Protein AF-A0A161MJX3-F1 (afdb_monomer_lite)

Radius of gyration: 33.44 Å; chains: 1; bounding box: 63×16×114 Å

Organism: Triatoma infestans (NCBI:txid30076)

Sequence (163 aa):
QTSNLYNCVYRFLFTSHLDPKFISLKIIMGQSSRKPSKVTKQDIAILTIKFLRDSIKICLHKAECIIKDEQEITKKLLINGHREKAKSLLRRKLTLQNYLKAADQQLENLENVIFRLESSHMERKVIEALNVGNVALKNANNIMDVKYVKRILLETSEGIKKQ

pLDDT: mean 75.32, std 19.45, range [35.16, 93.25]

Secondary structure (DSSP, 8-state):
--HHHHHHHHHHHSSS---HHHHHHHHHHT-SS-------HHHHHHHHHHHHHHHHHHHHHHHHHHHHHHHHHHHHHHHTT-HHHHHHHHHHHHHHHHHHHHHHHHHHHHHHHHHHHHHHHHHHHHHHHHHHHHHHHHHHHHHHHHHHHHHHHHHHHHHHTT-

InterPro domains:
  IPR005024 Snf7 family [PF03357] (66-163)
  IPR005024 Snf7 family [PTHR22761] (54-161)

Foldseek 3Di:
DPVVVVVVVVVVVPPLPCDPVNVVVVVVVPDPDDDDDPQDPLNNVLVSLVVVLVSLVVVLVVLVVVLVVLVVVLVVCVVVVNVVVSVVSVVVSVVSVVVSVVSVVVSVVSVVVSVVSVVVVVVVVVVVVVVVVVVVVVVVVVVVVVVVVVVVVVVVVVVVVVD

Structure (mmCIF, N/CA/C/O backbone):
data_AF-A0A161MJX3-F1
#
_entry.id   AF-A0A161MJX3-F1
#
loop_
_atom_site.group_PDB
_atom_site.id
_atom_site.type_symbol
_atom_site.label_atom_id
_atom_site.label_alt_id
_atom_site.label_comp_id
_atom_site.label_asym_id
_atom_site.label_entity_id
_atom_site.label_seq_id
_atom_site.pdbx_PDB_ins_code
_atom_site.Cartn_x
_atom_site.Cartn_y
_atom_site.Cartn_z
_atom_site.occupancy
_atom_site.B_iso_or_equiv
_atom_site.auth_seq_id
_atom_site.auth_comp_id
_atom_site.auth_asym_id
_atom_site.auth_atom_id
_atom_site.pdbx_PDB_model_num
ATOM 1 N N . GLN A 1 1 ? -2.509 -5.306 39.516 1.00 38.34 1 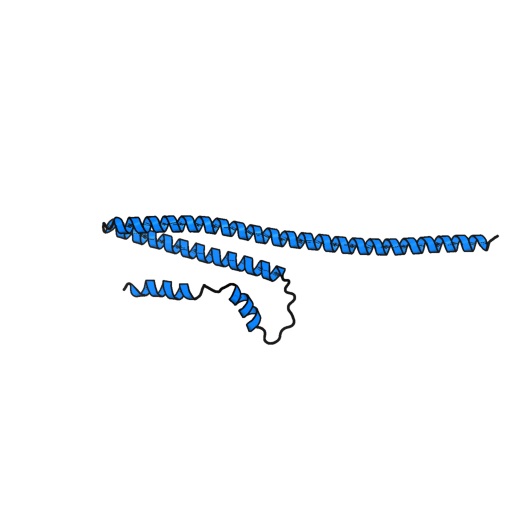GLN A N 1
ATOM 2 C CA . GLN A 1 1 ? -1.986 -6.134 38.399 1.00 38.34 1 GLN A CA 1
ATOM 3 C C . GLN A 1 1 ? -2.217 -5.512 37.004 1.00 38.34 1 GLN A C 1
ATOM 5 O O . GLN A 1 1 ? -2.106 -6.206 36.005 1.00 38.34 1 GLN A O 1
ATOM 10 N N . THR A 1 2 ? -2.457 -4.200 36.878 1.00 35.16 2 THR A N 1
ATOM 11 C CA . THR A 1 2 ? -2.686 -3.503 35.588 1.00 35.16 2 THR A CA 1
ATOM 12 C C . THR A 1 2 ? -1.417 -2.891 34.970 1.00 35.16 2 THR A C 1
ATOM 14 O O . THR A 1 2 ? -1.459 -2.337 33.875 1.00 35.16 2 THR A O 1
ATOM 17 N N . SER A 1 3 ? -0.267 -3.030 35.633 1.00 37.44 3 SER A N 1
ATOM 18 C CA . SER A 1 3 ? 1.004 -2.388 35.265 1.00 37.44 3 SER A CA 1
ATOM 19 C C . SER A 1 3 ? 1.735 -3.045 34.079 1.00 37.44 3 SER A C 1
ATOM 21 O O . SER A 1 3 ? 2.617 -2.425 33.493 1.00 37.44 3 SER A O 1
ATOM 23 N N . ASN A 1 4 ? 1.369 -4.277 33.694 1.00 38.72 4 ASN A N 1
ATOM 24 C CA . ASN A 1 4 ? 2.035 -5.016 32.606 1.00 38.72 4 ASN A CA 1
ATOM 25 C C . ASN A 1 4 ? 1.459 -4.747 31.205 1.00 38.72 4 ASN A C 1
ATOM 27 O O . ASN A 1 4 ? 2.179 -4.882 30.221 1.00 38.72 4 ASN A O 1
ATOM 31 N N . LEU A 1 5 ? 0.203 -4.302 31.095 1.00 43.59 5 LEU A N 1
ATOM 32 C CA . LEU A 1 5 ? -0.401 -3.955 29.800 1.00 43.59 5 LEU A CA 1
ATOM 33 C C . LEU A 1 5 ? 0.107 -2.604 29.276 1.00 43.59 5 LEU A C 1
ATOM 35 O O . LEU A 1 5 ? 0.425 -2.480 28.098 1.00 43.59 5 LEU A O 1
ATOM 39 N N . TYR A 1 6 ? 0.306 -1.621 30.160 1.00 48.12 6 TYR A N 1
ATOM 40 C CA . TYR A 1 6 ? 0.879 -0.326 29.776 1.00 48.12 6 TYR A CA 1
ATOM 41 C C . TYR A 1 6 ? 2.361 -0.432 29.381 1.00 48.12 6 TYR A C 1
ATOM 43 O O . TYR A 1 6 ? 2.783 0.216 28.424 1.00 48.12 6 TYR A O 1
ATOM 51 N N . ASN A 1 7 ? 3.141 -1.299 30.040 1.00 38.78 7 ASN A N 1
ATOM 52 C CA . ASN A 1 7 ? 4.554 -1.503 29.701 1.00 38.78 7 ASN A CA 1
ATOM 53 C C . ASN A 1 7 ? 4.756 -2.200 28.341 1.00 38.78 7 ASN A C 1
ATOM 55 O O . ASN A 1 7 ? 5.720 -1.896 27.640 1.00 38.78 7 ASN A O 1
ATOM 59 N N . CYS A 1 8 ? 3.833 -3.070 27.919 1.00 42.38 8 CYS A N 1
ATOM 60 C CA . CYS A 1 8 ? 3.890 -3.699 26.596 1.00 42.38 8 CYS A CA 1
ATOM 61 C C . CYS A 1 8 ? 3.562 -2.695 25.471 1.00 42.38 8 CYS A C 1
ATOM 63 O O . CYS A 1 8 ? 4.244 -2.660 24.448 1.00 42.38 8 CYS A O 1
ATOM 65 N N . VAL A 1 9 ? 2.594 -1.799 25.702 1.00 46.81 9 VAL A N 1
ATOM 66 C CA . VAL A 1 9 ? 2.186 -0.759 24.741 1.00 46.81 9 VAL A CA 1
ATOM 67 C C . VAL A 1 9 ? 3.266 0.321 24.583 1.00 46.81 9 VAL A C 1
ATOM 69 O O . VAL A 1 9 ? 3.604 0.691 23.459 1.00 46.81 9 VAL A O 1
ATOM 72 N N . TYR A 1 10 ? 3.887 0.782 25.675 1.00 43.50 10 TYR A N 1
ATOM 73 C CA . TYR A 1 10 ? 4.909 1.838 25.607 1.00 43.50 10 TYR A CA 1
ATOM 74 C C . TYR A 1 10 ? 6.280 1.360 25.099 1.00 43.50 10 TYR A C 1
ATOM 76 O O . TYR A 1 10 ? 6.953 2.107 24.388 1.00 43.50 10 TYR A O 1
ATOM 84 N N . ARG A 1 11 ? 6.692 0.113 25.375 1.00 38.59 11 ARG A N 1
ATOM 85 C CA . ARG A 1 11 ? 7.975 -0.434 24.883 1.00 38.59 11 ARG A CA 1
ATOM 86 C C . ARG A 1 11 ? 7.965 -0.686 23.364 1.00 38.59 11 ARG A C 1
ATOM 88 O O . ARG A 1 11 ? 9.017 -0.619 22.737 1.00 38.59 11 ARG A O 1
ATOM 95 N N . PHE A 1 12 ? 6.791 -0.923 22.769 1.00 39.41 12 PHE A N 1
ATOM 96 C CA . PHE A 1 12 ? 6.628 -1.153 21.323 1.00 39.41 12 PHE A CA 1
ATOM 97 C C . PHE A 1 12 ? 6.296 0.113 20.516 1.00 39.41 12 PHE A C 1
ATOM 99 O O . PHE A 1 12 ? 6.500 0.140 19.300 1.00 39.41 12 PHE A O 1
ATOM 106 N N . LEU A 1 13 ? 5.808 1.173 21.171 1.00 35.97 13 LEU A N 1
ATOM 107 C CA . LEU A 1 13 ? 5.560 2.470 20.532 1.00 35.97 13 LEU A CA 1
ATOM 108 C C . LEU A 1 13 ? 6.856 3.230 20.200 1.00 35.97 13 LEU A C 1
ATOM 110 O O . LEU A 1 13 ? 6.851 4.035 19.274 1.00 35.97 13 LEU A O 1
ATOM 114 N N . PHE A 1 14 ? 7.972 2.947 20.883 1.00 37.19 14 PHE A N 1
ATOM 115 C CA . PHE A 1 14 ? 9.217 3.712 20.721 1.00 37.19 14 PHE A CA 1
ATOM 116 C C . PHE A 1 14 ? 10.228 3.126 19.716 1.00 37.19 14 PHE A C 1
ATOM 118 O O . PHE A 1 14 ? 11.209 3.782 19.386 1.00 37.19 14 PHE A O 1
ATOM 125 N N . THR A 1 15 ? 10.011 1.917 19.184 1.00 41.50 15 THR A N 1
ATOM 126 C CA . THR A 1 15 ? 10.965 1.271 18.252 1.00 41.50 15 THR A CA 1
ATOM 127 C C . THR A 1 15 ? 10.537 1.304 16.785 1.00 41.50 15 THR A C 1
ATOM 129 O O . THR A 1 15 ? 11.302 0.893 15.918 1.00 41.50 15 THR A O 1
ATOM 132 N N . SER A 1 16 ? 9.332 1.798 16.475 1.00 40.38 16 SER A N 1
ATOM 133 C CA . SER A 1 16 ? 8.780 1.770 15.108 1.00 40.38 16 SER A CA 1
ATOM 134 C C . SER A 1 16 ? 8.662 3.140 14.432 1.00 40.38 16 SER A C 1
ATOM 136 O O . SER A 1 16 ? 8.118 3.212 13.335 1.00 40.38 16 SER A O 1
ATOM 138 N N . HIS A 1 17 ? 9.152 4.221 15.045 1.00 42.88 17 HIS A N 1
ATOM 139 C CA . HIS A 1 17 ? 9.218 5.532 14.394 1.00 42.88 17 HIS A CA 1
ATOM 140 C C . HIS A 1 17 ? 10.622 5.746 13.817 1.00 42.88 17 HIS A C 1
ATOM 142 O O . HIS A 1 17 ? 11.407 6.559 14.288 1.00 42.88 17 HIS A O 1
ATOM 148 N N . LEU A 1 18 ? 10.979 4.920 12.832 1.00 49.62 18 LEU A N 1
ATOM 149 C CA . LEU A 1 18 ? 12.178 5.133 12.029 1.00 49.62 18 LEU A CA 1
ATOM 150 C C . LEU A 1 18 ? 11.801 6.073 10.890 1.00 49.62 18 LEU A C 1
ATOM 152 O O . LEU A 1 18 ? 11.230 5.660 9.881 1.00 49.62 18 LEU A O 1
ATOM 156 N N . ASP A 1 19 ? 12.092 7.351 11.112 1.00 46.88 19 ASP A N 1
ATOM 157 C CA . ASP A 1 19 ? 11.945 8.422 10.138 1.00 46.88 19 ASP A CA 1
ATOM 158 C C . ASP A 1 19 ? 12.579 8.058 8.784 1.00 46.88 19 ASP A C 1
ATOM 160 O O . ASP A 1 19 ? 13.659 7.459 8.741 1.00 46.88 19 ASP A O 1
ATOM 164 N N . PRO A 1 20 ? 12.009 8.516 7.656 1.00 48.00 20 PRO A N 1
ATOM 165 C CA . PRO A 1 20 ? 12.601 8.323 6.329 1.00 48.00 20 PRO A CA 1
ATOM 166 C C . PRO A 1 20 ? 14.018 8.920 6.196 1.00 48.00 20 PRO A C 1
ATOM 168 O O . PRO A 1 20 ? 14.797 8.479 5.351 1.00 48.00 20 PRO A O 1
ATOM 171 N N . LYS A 1 21 ? 14.411 9.862 7.070 1.00 45.03 21 LYS A N 1
ATOM 172 C CA . LYS A 1 21 ? 15.792 10.376 7.166 1.00 45.03 21 LYS A CA 1
ATOM 173 C C . LYS A 1 21 ? 16.785 9.329 7.697 1.00 45.03 21 LYS A C 1
ATOM 175 O O . LYS A 1 21 ? 17.959 9.358 7.330 1.00 45.03 21 LYS A O 1
ATOM 180 N N . PHE A 1 22 ? 16.328 8.383 8.518 1.00 45.66 22 PHE A N 1
ATOM 181 C CA . PHE A 1 22 ? 17.177 7.384 9.170 1.00 45.66 22 PHE A CA 1
ATOM 182 C C . PHE A 1 22 ? 17.602 6.252 8.220 1.00 45.66 22 PHE A C 1
ATOM 184 O O . PHE A 1 22 ? 18.661 5.660 8.410 1.00 45.66 22 PHE A O 1
ATOM 191 N N . ILE A 1 23 ? 16.835 5.979 7.157 1.00 50.56 23 ILE A N 1
ATOM 192 C CA . ILE A 1 23 ? 17.202 4.986 6.129 1.00 50.56 23 ILE A CA 1
ATOM 193 C C . ILE A 1 23 ? 18.346 5.514 5.258 1.00 50.56 23 ILE A C 1
ATOM 195 O O . ILE A 1 23 ? 19.321 4.791 5.043 1.00 50.56 23 ILE A O 1
ATOM 199 N N . SER A 1 24 ? 18.295 6.789 4.849 1.00 45.69 24 SER A N 1
ATOM 200 C CA . SER A 1 24 ? 19.445 7.448 4.211 1.00 45.69 24 SER A CA 1
ATOM 201 C C . SER A 1 24 ? 20.679 7.389 5.113 1.00 45.69 24 SER A C 1
ATOM 203 O O . SER A 1 24 ? 21.761 7.056 4.642 1.00 45.69 24 SER A O 1
ATOM 205 N N . LEU A 1 25 ? 20.521 7.613 6.422 1.00 41.88 25 LEU A N 1
ATOM 206 C CA . LEU A 1 25 ? 21.637 7.583 7.369 1.00 41.88 25 LEU A CA 1
ATOM 207 C C . LEU A 1 25 ? 22.192 6.167 7.614 1.00 41.88 25 LEU A C 1
ATOM 209 O O . LEU A 1 25 ? 23.402 5.999 7.702 1.00 41.88 25 LEU A O 1
ATOM 213 N N . LYS A 1 26 ? 21.351 5.126 7.656 1.00 42.75 26 LYS A N 1
ATOM 214 C CA . LYS A 1 26 ? 21.788 3.732 7.869 1.00 42.75 26 LYS A CA 1
ATOM 215 C C . LYS A 1 26 ? 22.489 3.138 6.640 1.00 42.75 26 LYS A C 1
ATOM 217 O O . LYS A 1 26 ? 23.425 2.358 6.794 1.00 42.75 26 LYS A O 1
ATOM 222 N N . ILE A 1 27 ? 22.090 3.550 5.434 1.00 51.91 27 ILE A N 1
ATOM 223 C CA . ILE A 1 27 ? 22.804 3.225 4.186 1.00 51.91 27 ILE A CA 1
ATOM 224 C C . ILE A 1 27 ? 24.172 3.932 4.138 1.00 51.91 27 ILE A C 1
ATOM 226 O O . ILE A 1 27 ? 25.129 3.358 3.618 1.00 51.91 27 ILE A O 1
ATOM 230 N N . ILE A 1 28 ? 24.280 5.136 4.713 1.00 46.47 28 ILE A N 1
ATOM 231 C CA . ILE A 1 28 ? 25.518 5.932 4.771 1.00 46.47 28 ILE A CA 1
ATOM 232 C C . ILE A 1 28 ? 26.468 5.459 5.893 1.00 46.47 28 ILE A C 1
ATOM 234 O O . ILE A 1 28 ? 27.671 5.375 5.671 1.00 46.47 28 ILE A O 1
ATOM 238 N N . MET A 1 29 ? 25.962 5.082 7.072 1.00 42.19 29 MET A N 1
ATOM 239 C CA . MET A 1 29 ? 26.787 4.698 8.235 1.00 42.19 29 MET A CA 1
ATOM 240 C C . MET A 1 29 ? 27.271 3.234 8.226 1.00 42.19 29 MET A C 1
ATOM 242 O O . MET A 1 29 ? 28.081 2.859 9.068 1.00 42.19 29 MET A O 1
ATOM 246 N N . GLY A 1 30 ? 26.803 2.399 7.290 1.00 44.03 30 GLY A N 1
ATOM 247 C CA . GLY A 1 30 ? 27.206 0.989 7.161 1.00 44.03 30 GLY A CA 1
ATOM 248 C C . GLY A 1 30 ? 28.324 0.701 6.148 1.00 44.03 30 GLY A C 1
ATOM 249 O O . GLY A 1 30 ? 28.645 -0.464 5.924 1.00 44.03 30 GLY A O 1
ATOM 250 N N . GLN A 1 31 ? 28.907 1.715 5.500 1.00 46.50 31 GLN A N 1
ATOM 251 C CA . GLN A 1 31 ? 29.874 1.519 4.412 1.00 46.50 31 GLN A CA 1
ATOM 252 C C . GLN A 1 31 ? 31.317 1.752 4.868 1.00 46.50 31 GLN A C 1
ATOM 254 O O . GLN A 1 31 ? 31.958 2.731 4.500 1.00 46.50 31 GLN A O 1
ATOM 259 N N . SER A 1 32 ? 31.865 0.791 5.612 1.00 46.25 32 SER A N 1
ATOM 260 C CA . SER A 1 32 ? 33.309 0.560 5.569 1.00 46.25 32 SER A CA 1
ATOM 261 C C . SER A 1 32 ? 33.621 -0.218 4.282 1.00 46.25 32 SER A C 1
ATOM 263 O O . SER A 1 32 ? 33.349 -1.413 4.174 1.00 46.25 32 SER A O 1
ATOM 265 N N . SER A 1 33 ? 34.164 0.475 3.277 1.00 48.91 33 SER A N 1
ATOM 266 C CA . SER A 1 33 ? 34.863 -0.089 2.105 1.00 48.91 33 SER A CA 1
ATOM 267 C C . SER A 1 33 ? 34.072 -0.960 1.103 1.00 48.91 33 SER A C 1
ATOM 269 O O . SER A 1 33 ? 34.424 -2.116 0.886 1.00 48.91 33 SER A O 1
ATOM 271 N N . ARG A 1 34 ? 33.059 -0.446 0.384 1.00 46.78 34 ARG A N 1
ATOM 272 C CA . ARG A 1 34 ? 32.585 -1.117 -0.855 1.00 46.78 34 ARG A CA 1
ATOM 273 C C . ARG A 1 34 ? 32.276 -0.124 -1.980 1.00 46.78 34 ARG A C 1
ATOM 275 O O . ARG A 1 34 ? 31.762 0.956 -1.736 1.00 46.78 34 ARG A O 1
ATOM 282 N N . LYS A 1 35 ? 32.659 -0.527 -3.200 1.00 52.44 35 LYS A N 1
ATOM 283 C CA . LYS A 1 35 ? 32.577 0.179 -4.498 1.00 52.44 35 LYS A CA 1
ATOM 284 C C . LYS A 1 35 ? 31.256 0.956 -4.675 1.00 52.44 35 LYS A C 1
ATOM 286 O O . LYS A 1 35 ? 30.235 0.457 -4.201 1.00 52.44 35 LYS A O 1
ATOM 291 N N . PRO A 1 36 ? 31.241 2.098 -5.401 1.00 50.44 36 PRO A N 1
ATOM 292 C CA . PRO A 1 36 ? 30.027 2.888 -5.606 1.00 50.44 36 PRO A CA 1
ATOM 293 C C . PRO A 1 36 ? 28.942 1.991 -6.204 1.00 50.44 36 PRO A C 1
ATOM 295 O O . PRO A 1 36 ? 29.111 1.398 -7.272 1.00 50.44 36 PRO A O 1
ATOM 298 N N . SER A 1 37 ? 27.867 1.802 -5.450 1.00 57.62 37 SER A N 1
ATOM 299 C CA . SER A 1 37 ? 26.808 0.874 -5.805 1.00 57.62 37 SER A CA 1
ATOM 300 C C . SER A 1 37 ? 26.048 1.403 -7.025 1.00 57.62 37 SER A C 1
ATOM 302 O O . SER A 1 37 ? 25.769 2.594 -7.140 1.00 57.62 37 SER A O 1
ATOM 304 N N . LYS A 1 38 ? 25.710 0.502 -7.958 1.00 66.06 38 LYS A N 1
ATOM 305 C CA . LYS A 1 38 ? 24.872 0.763 -9.144 1.00 66.06 38 LYS A CA 1
ATOM 306 C C . LYS A 1 38 ? 23.404 0.974 -8.742 1.00 66.06 38 LYS A C 1
ATOM 308 O O . LYS A 1 38 ? 22.517 0.308 -9.262 1.00 66.06 38 LYS A O 1
ATOM 313 N N . VAL A 1 39 ? 23.152 1.813 -7.744 1.00 66.56 39 VAL A N 1
ATOM 314 C CA . VAL A 1 39 ? 21.803 2.119 -7.276 1.00 66.56 39 VAL A CA 1
ATOM 315 C C . VAL A 1 39 ? 21.342 3.355 -8.025 1.00 66.56 39 VAL A C 1
ATOM 317 O O . VAL A 1 39 ? 21.921 4.436 -7.897 1.00 66.56 39 VAL A O 1
ATOM 320 N N . THR A 1 40 ? 20.303 3.194 -8.833 1.00 80.06 40 THR A N 1
ATOM 321 C CA . THR A 1 40 ? 19.716 4.305 -9.578 1.00 80.06 40 THR A CA 1
ATOM 322 C C . THR A 1 40 ? 18.867 5.141 -8.618 1.00 80.06 40 THR A C 1
ATOM 324 O O . THR A 1 40 ? 18.249 4.605 -7.699 1.00 80.06 40 THR A O 1
ATOM 327 N N . LYS A 1 41 ? 18.753 6.460 -8.842 1.00 78.81 41 LYS A N 1
ATOM 328 C CA . LYS A 1 41 ? 17.843 7.344 -8.068 1.00 78.81 41 LYS A CA 1
ATOM 329 C C . LYS A 1 41 ? 16.407 6.799 -8.005 1.00 78.81 41 LYS A C 1
ATOM 331 O O . LYS A 1 41 ? 15.693 7.007 -7.031 1.00 78.81 41 LYS A O 1
ATOM 336 N N . GLN A 1 42 ? 16.013 6.069 -9.041 1.00 78.81 42 GLN A N 1
ATOM 337 C CA . GLN A 1 42 ? 14.732 5.393 -9.137 1.00 78.81 42 GLN A CA 1
ATOM 338 C C . GLN A 1 42 ? 14.585 4.205 -8.181 1.00 78.81 42 GLN A C 1
ATOM 340 O O . GLN A 1 42 ? 13.518 4.042 -7.601 1.00 78.81 42 GLN A O 1
ATOM 345 N N . ASP A 1 43 ? 15.640 3.420 -7.961 1.00 81.81 43 ASP A N 1
ATOM 346 C CA . ASP A 1 43 ? 15.606 2.286 -7.030 1.00 81.81 43 ASP A CA 1
ATOM 347 C C . ASP A 1 43 ? 15.406 2.780 -5.592 1.00 81.81 43 ASP A C 1
ATOM 349 O O . ASP A 1 43 ? 14.653 2.189 -4.820 1.00 81.81 43 ASP A O 1
ATOM 353 N N . ILE A 1 44 ? 16.010 3.927 -5.259 1.00 83.94 44 ILE A N 1
ATOM 354 C CA . ILE A 1 44 ? 15.820 4.610 -3.972 1.00 83.94 44 ILE A CA 1
ATOM 355 C C . ILE A 1 44 ? 14.368 5.082 -3.821 1.00 83.94 44 ILE A C 1
ATOM 357 O O . ILE A 1 44 ? 13.780 4.902 -2.758 1.00 83.94 44 ILE A O 1
ATOM 361 N N . ALA A 1 45 ? 13.772 5.643 -4.878 1.00 82.50 45 ALA A N 1
ATOM 362 C CA . ALA A 1 45 ? 12.373 6.072 -4.865 1.00 82.50 45 ALA A CA 1
ATOM 363 C C . ALA A 1 45 ? 11.398 4.887 -4.726 1.00 82.50 45 ALA A C 1
ATOM 365 O O . ALA A 1 45 ? 10.448 4.949 -3.952 1.00 82.50 45 ALA A O 1
ATOM 366 N N . ILE A 1 46 ? 11.648 3.774 -5.420 1.00 85.25 46 ILE A N 1
ATOM 367 C CA . ILE A 1 46 ? 10.845 2.552 -5.265 1.00 85.25 46 ILE A CA 1
ATOM 368 C C . ILE A 1 46 ? 10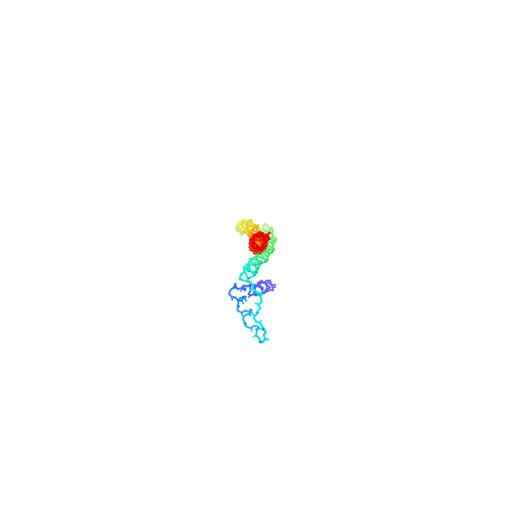.974 2.018 -3.834 1.00 85.25 46 ILE A C 1
ATOM 370 O O . ILE A 1 46 ? 9.979 1.617 -3.227 1.00 85.25 46 ILE A O 1
ATOM 374 N N . LEU A 1 47 ? 12.186 2.032 -3.274 1.00 86.75 47 LEU A N 1
ATOM 375 C CA . LEU A 1 47 ? 12.437 1.575 -1.913 1.00 86.75 47 LEU A CA 1
ATOM 376 C C . LEU A 1 47 ? 11.703 2.430 -0.873 1.00 86.75 47 LEU A C 1
ATOM 378 O O . LEU A 1 47 ? 11.105 1.873 0.048 1.00 86.75 47 LEU A O 1
ATOM 382 N N . THR A 1 48 ? 11.711 3.758 -1.015 1.00 86.12 48 THR A N 1
ATOM 383 C CA . THR A 1 48 ? 11.024 4.647 -0.066 1.00 86.12 48 THR A CA 1
ATOM 384 C C . THR A 1 48 ? 9.515 4.423 -0.089 1.00 86.12 48 THR A C 1
ATOM 386 O O . THR A 1 48 ? 8.898 4.329 0.971 1.00 86.12 48 THR A O 1
ATOM 389 N N . ILE A 1 49 ? 8.921 4.245 -1.271 1.00 86.56 49 ILE A N 1
ATOM 390 C CA . ILE A 1 49 ? 7.484 3.973 -1.410 1.00 86.56 49 ILE A CA 1
ATOM 391 C C . ILE A 1 49 ? 7.129 2.598 -0.820 1.00 86.56 49 ILE A C 1
ATOM 393 O O . ILE A 1 49 ? 6.145 2.479 -0.087 1.00 86.56 49 ILE A O 1
ATOM 397 N N . LYS A 1 50 ? 7.955 1.568 -1.056 1.00 88.38 50 LYS A N 1
ATOM 398 C CA . LYS A 1 50 ? 7.770 0.233 -0.455 1.00 88.38 50 LYS A CA 1
ATOM 399 C C . LYS A 1 50 ? 7.849 0.280 1.072 1.00 88.38 50 LYS A C 1
ATOM 401 O O . LYS A 1 50 ? 7.004 -0.310 1.740 1.00 88.38 50 LYS A O 1
ATOM 406 N N . PHE A 1 51 ? 8.793 1.039 1.625 1.00 88.38 51 PHE A N 1
ATOM 407 C CA . PHE A 1 51 ? 8.899 1.238 3.070 1.00 88.38 51 PHE A CA 1
ATOM 408 C C . PHE A 1 51 ? 7.650 1.905 3.667 1.00 88.38 51 PHE A C 1
ATOM 410 O O . PHE A 1 51 ? 7.152 1.475 4.710 1.00 88.38 51 PHE A O 1
ATOM 417 N N . LEU A 1 52 ? 7.115 2.933 3.000 1.00 84.69 52 LEU A N 1
ATOM 418 C CA . LEU A 1 52 ? 5.886 3.603 3.434 1.00 84.69 52 LEU A CA 1
ATOM 419 C C . LEU A 1 52 ? 4.688 2.646 3.417 1.00 84.69 52 LEU A C 1
ATOM 421 O O . LEU A 1 52 ? 3.938 2.595 4.391 1.00 84.69 52 LEU A O 1
ATOM 425 N N . ARG A 1 53 ? 4.551 1.837 2.359 1.00 87.94 53 ARG A N 1
ATOM 426 C CA . ARG A 1 53 ? 3.509 0.805 2.245 1.00 87.94 53 ARG A CA 1
ATOM 427 C C . ARG A 1 53 ? 3.568 -0.180 3.415 1.00 87.94 53 ARG A C 1
ATOM 429 O O . ARG A 1 53 ? 2.550 -0.452 4.050 1.00 87.94 53 ARG A O 1
ATOM 436 N N . ASP A 1 54 ? 4.755 -0.693 3.719 1.00 88.06 54 ASP A N 1
ATOM 437 C CA . ASP A 1 54 ? 4.936 -1.669 4.796 1.00 88.06 54 ASP A CA 1
ATOM 438 C C . ASP A 1 54 ? 4.685 -1.030 6.178 1.00 88.06 54 ASP A C 1
ATOM 440 O O . ASP A 1 54 ? 4.066 -1.646 7.048 1.00 88.06 54 ASP A O 1
ATOM 444 N N . SER A 1 55 ? 5.058 0.242 6.360 1.00 86.62 55 SER A N 1
ATOM 445 C CA . SER A 1 55 ? 4.755 1.003 7.582 1.00 86.62 55 SER A CA 1
ATOM 446 C C . SER A 1 55 ? 3.249 1.194 7.793 1.00 86.62 55 SER A C 1
ATOM 448 O O . SER A 1 55 ? 2.754 1.011 8.908 1.00 86.62 55 SER A O 1
ATOM 450 N N . ILE A 1 56 ? 2.500 1.508 6.729 1.00 87.44 56 ILE A N 1
ATOM 451 C CA . ILE A 1 56 ? 1.037 1.634 6.790 1.00 87.44 56 ILE A CA 1
ATOM 452 C C . ILE A 1 56 ? 0.400 0.291 7.154 1.00 87.44 56 ILE A C 1
ATOM 454 O O . ILE A 1 56 ? -0.444 0.257 8.048 1.00 87.44 56 ILE A O 1
ATOM 458 N N . LYS A 1 57 ? 0.855 -0.823 6.565 1.00 88.88 57 LYS A N 1
ATOM 459 C CA . LYS A 1 57 ? 0.374 -2.174 6.919 1.00 88.88 57 LYS A CA 1
ATOM 460 C C . LYS A 1 57 ? 0.571 -2.495 8.402 1.00 88.88 57 LYS A C 1
ATOM 462 O O . LYS A 1 57 ? -0.336 -3.021 9.045 1.00 88.88 57 LYS A O 1
ATOM 467 N N . ILE A 1 58 ? 1.721 -2.130 8.972 1.00 87.94 58 ILE A N 1
ATOM 468 C CA . ILE A 1 58 ? 1.971 -2.292 10.413 1.00 87.94 58 ILE A CA 1
ATOM 469 C C . ILE A 1 58 ? 0.994 -1.441 11.239 1.00 87.94 58 ILE A C 1
ATOM 471 O O . ILE A 1 58 ? 0.459 -1.920 12.240 1.00 87.94 58 ILE A O 1
ATOM 475 N N . CYS A 1 59 ? 0.745 -0.191 10.841 1.00 86.06 59 CYS A N 1
ATOM 476 C CA . CYS A 1 59 ? -0.216 0.683 11.520 1.00 86.06 59 CYS A CA 1
ATOM 477 C C . CYS A 1 59 ? -1.657 0.160 11.442 1.00 86.06 59 CYS A C 1
ATOM 479 O O . CYS A 1 59 ? -2.351 0.204 12.458 1.00 86.06 59 CYS A O 1
ATOM 481 N N . LEU A 1 60 ? -2.085 -0.371 10.291 1.00 88.19 60 LEU A N 1
ATOM 482 C CA . LEU A 1 60 ? -3.398 -1.001 10.117 1.00 88.19 60 LEU A CA 1
ATOM 483 C C . LEU A 1 60 ? -3.573 -2.154 11.110 1.00 88.19 60 LEU A C 1
ATOM 485 O O . LEU A 1 60 ? -4.510 -2.146 11.907 1.00 88.19 60 LEU A O 1
ATOM 489 N N . HIS A 1 61 ? -2.608 -3.075 11.156 1.00 88.62 61 HIS A N 1
ATOM 490 C CA . HIS A 1 61 ? -2.669 -4.217 12.067 1.00 88.62 61 HIS A CA 1
ATOM 491 C C . HIS A 1 61 ? -2.709 -3.794 13.547 1.00 88.62 61 HIS A C 1
ATOM 493 O O . HIS A 1 61 ? -3.490 -4.320 14.341 1.00 88.62 61 HIS A O 1
ATOM 499 N N . LYS A 1 62 ? -1.909 -2.789 13.930 1.00 86.75 62 LYS A N 1
ATOM 500 C CA . LYS A 1 62 ? -1.940 -2.227 15.291 1.00 86.75 62 LYS A CA 1
ATOM 501 C C . LYS A 1 62 ? -3.308 -1.620 15.622 1.00 86.75 62 LYS A C 1
ATOM 503 O O . LYS A 1 62 ? -3.822 -1.838 16.718 1.00 86.75 62 LYS A O 1
ATOM 508 N N . ALA A 1 63 ? -3.900 -0.873 14.692 1.00 87.62 63 ALA A N 1
ATOM 509 C CA . ALA A 1 63 ? -5.209 -0.258 14.879 1.00 87.62 63 ALA A CA 1
ATOM 510 C C . ALA A 1 63 ? -6.335 -1.303 14.990 1.00 87.62 63 ALA A C 1
ATOM 512 O O . ALA A 1 63 ? -7.226 -1.141 15.825 1.00 87.62 63 ALA A O 1
ATOM 513 N N . GLU A 1 64 ? -6.272 -2.405 14.239 1.00 90.00 64 GLU A N 1
ATOM 514 C CA . GLU A 1 64 ? -7.211 -3.529 14.378 1.00 90.00 64 GLU A CA 1
ATOM 515 C C . GLU A 1 64 ? -7.167 -4.162 15.774 1.00 90.00 64 GLU A C 1
ATOM 517 O O . GLU A 1 64 ? -8.220 -4.427 16.362 1.00 90.00 64 GLU A O 1
ATOM 522 N N . CYS A 1 65 ? -5.969 -4.379 16.327 1.00 91.81 65 CYS A N 1
ATOM 523 C CA . CYS A 1 65 ? -5.808 -4.894 17.688 1.00 91.81 65 CYS A CA 1
ATOM 524 C C . CYS A 1 65 ? -6.424 -3.942 18.723 1.00 91.81 65 CYS A C 1
ATOM 526 O O . CYS A 1 65 ? -7.232 -4.372 19.543 1.00 91.81 65 CYS A O 1
ATOM 528 N N . ILE A 1 66 ? -6.148 -2.637 18.616 1.00 88.62 66 ILE A N 1
ATOM 529 C CA . ILE A 1 66 ? -6.723 -1.621 19.516 1.00 88.62 66 ILE A CA 1
ATOM 530 C C . ILE A 1 66 ? -8.256 -1.628 19.453 1.00 88.62 66 ILE A C 1
ATOM 532 O O . ILE A 1 66 ? -8.917 -1.546 20.486 1.00 88.62 66 ILE A O 1
ATOM 536 N N . ILE A 1 67 ? -8.845 -1.761 18.261 1.00 90.56 67 ILE A N 1
ATOM 537 C CA . ILE A 1 67 ? -10.305 -1.818 18.108 1.00 90.56 67 ILE A CA 1
ATOM 538 C C . ILE A 1 67 ? -10.892 -3.062 18.789 1.00 90.56 67 ILE A C 1
ATOM 540 O O . ILE A 1 67 ? -11.985 -2.975 19.356 1.00 90.56 67 ILE A O 1
ATOM 544 N N . LYS A 1 68 ? -10.215 -4.216 18.733 1.00 92.00 68 LYS A N 1
ATOM 545 C CA . LYS A 1 68 ? -10.655 -5.438 19.431 1.00 92.00 68 LYS A CA 1
ATOM 546 C C . LYS A 1 68 ? -10.614 -5.245 20.948 1.00 92.00 68 LYS A C 1
ATOM 548 O O . LYS A 1 68 ? -11.611 -5.522 21.616 1.00 92.00 68 LYS A O 1
ATOM 553 N N . ASP A 1 69 ? -9.536 -4.663 21.465 1.00 90.75 69 ASP A N 1
ATOM 554 C CA . ASP A 1 69 ? -9.392 -4.369 22.894 1.00 90.75 69 ASP A CA 1
ATOM 555 C C . ASP A 1 69 ? -10.459 -3.372 23.376 1.00 90.75 69 ASP A C 1
ATOM 557 O O . ASP A 1 69 ? -11.137 -3.596 24.384 1.00 90.75 69 ASP A O 1
ATOM 561 N N . GLU A 1 70 ? -10.690 -2.291 22.622 1.00 89.19 70 GLU A N 1
ATOM 562 C CA . GLU A 1 70 ? -11.731 -1.303 22.930 1.00 89.19 70 GLU A CA 1
ATOM 563 C C . GLU A 1 70 ? -13.133 -1.925 22.929 1.00 89.19 70 GLU A C 1
ATOM 565 O O . GLU A 1 70 ? -13.977 -1.541 23.745 1.00 89.19 70 GLU A O 1
ATOM 570 N N . GLN A 1 71 ? -13.396 -2.914 22.066 1.00 91.62 71 GLN A N 1
ATOM 571 C CA . GLN A 1 71 ? -14.663 -3.648 22.075 1.00 91.62 71 GLN A CA 1
ATOM 572 C C . GLN A 1 71 ? -14.851 -4.460 23.356 1.00 91.62 71 GLN A C 1
ATOM 574 O O . GLN A 1 71 ? -15.941 -4.428 23.933 1.00 91.62 71 GLN A O 1
ATOM 579 N N . GLU A 1 72 ? -13.822 -5.164 23.827 1.00 93.12 72 GLU A N 1
ATOM 580 C CA . GLU A 1 72 ? -13.904 -5.917 25.082 1.00 93.12 72 GLU A CA 1
ATOM 581 C C . GLU A 1 72 ? -14.090 -5.002 26.292 1.00 93.12 72 GLU A C 1
ATOM 583 O O . GLU A 1 72 ? -14.933 -5.271 27.154 1.00 93.12 72 GLU A O 1
ATOM 588 N N . ILE A 1 73 ? -13.347 -3.893 26.342 1.00 91.00 73 ILE A N 1
ATOM 589 C CA . ILE A 1 73 ? -13.466 -2.896 27.413 1.00 91.00 73 ILE A CA 1
ATOM 590 C C . ILE A 1 73 ? -14.872 -2.290 27.409 1.00 91.00 73 ILE A C 1
ATOM 592 O O . ILE A 1 73 ? -15.499 -2.173 28.463 1.00 91.00 73 ILE A O 1
ATOM 596 N N . THR A 1 74 ? -15.408 -1.962 26.231 1.00 90.62 74 THR A N 1
ATOM 597 C CA . THR A 1 74 ? -16.763 -1.412 26.104 1.00 90.62 74 THR A CA 1
ATOM 598 C C . THR A 1 74 ? -17.815 -2.403 26.604 1.00 90.62 74 THR A C 1
ATOM 600 O O . THR A 1 74 ? -18.694 -2.006 27.367 1.00 90.62 74 THR A O 1
ATOM 603 N N . LYS A 1 75 ? -17.707 -3.697 26.260 1.00 93.00 75 LYS A N 1
ATOM 604 C CA . LYS A 1 75 ? -18.618 -4.743 26.767 1.00 93.00 75 LYS A CA 1
ATOM 605 C C . LYS A 1 75 ? -18.597 -4.821 28.297 1.00 93.00 75 LYS A C 1
ATOM 607 O O . LYS A 1 75 ? -19.656 -4.817 28.919 1.00 93.00 75 LYS A O 1
ATOM 612 N N . LYS A 1 76 ? -17.407 -4.815 28.908 1.00 93.06 76 LYS A N 1
ATOM 613 C CA . LYS A 1 76 ? -17.244 -4.824 30.375 1.00 93.06 76 LYS A CA 1
ATOM 614 C C . LYS A 1 76 ? -17.857 -3.577 31.027 1.00 93.06 76 LYS A C 1
ATOM 616 O O . LYS A 1 76 ? -18.537 -3.683 32.042 1.00 93.06 76 LYS A O 1
ATOM 621 N N . LEU A 1 77 ? -17.675 -2.396 30.430 1.00 92.38 77 LEU A N 1
ATOM 622 C CA . LEU A 1 77 ? -18.242 -1.143 30.947 1.00 92.38 77 LEU A CA 1
ATOM 623 C C . LEU A 1 77 ? -19.770 -1.074 30.839 1.00 92.38 77 LEU A C 1
ATOM 625 O O . LEU A 1 77 ? -20.400 -0.476 31.711 1.00 92.38 77 LEU A O 1
ATOM 629 N N . LEU A 1 78 ? -20.357 -1.682 29.803 1.00 91.56 78 LEU A N 1
ATOM 630 C CA . LEU A 1 78 ? -21.811 -1.787 29.661 1.00 91.56 78 LEU A CA 1
ATOM 631 C C . LEU A 1 78 ? -22.420 -2.679 30.749 1.00 91.56 78 LEU A C 1
ATOM 633 O O . LEU A 1 78 ? -23.432 -2.293 31.329 1.00 91.56 78 LEU A O 1
ATOM 637 N N . ILE A 1 79 ? -21.776 -3.809 31.070 1.00 93.25 79 ILE A N 1
ATOM 638 C CA . ILE A 1 79 ? -22.191 -4.699 32.171 1.00 93.25 79 ILE A CA 1
ATOM 639 C C . ILE A 1 79 ? -22.099 -3.969 33.519 1.00 93.25 79 ILE A C 1
ATOM 641 O O . ILE A 1 79 ? -23.025 -4.034 34.320 1.00 93.25 79 ILE A O 1
ATOM 645 N N . ASN A 1 80 ? -21.032 -3.196 33.735 1.00 92.06 80 ASN A N 1
ATOM 646 C CA . ASN A 1 80 ? -20.825 -2.421 34.965 1.00 92.06 80 ASN A CA 1
ATOM 647 C C . ASN A 1 80 ? -21.696 -1.145 35.055 1.00 92.06 80 ASN A C 1
ATOM 649 O O . ASN A 1 80 ? -21.526 -0.353 35.979 1.00 92.06 80 ASN A O 1
ATOM 653 N N . GLY A 1 81 ? -22.588 -0.889 34.090 1.00 90.69 81 GLY A N 1
ATOM 654 C CA . GLY A 1 81 ? -23.514 0.252 34.111 1.00 90.69 81 GLY A CA 1
ATOM 655 C C . GLY A 1 81 ? -22.899 1.622 33.778 1.00 90.69 81 GLY A C 1
ATOM 656 O O . GLY A 1 81 ? -23.594 2.638 33.817 1.00 90.69 81 GLY A O 1
ATOM 657 N N . HIS A 1 82 ? -21.622 1.696 33.391 1.00 91.50 82 HIS A N 1
ATOM 658 C CA . HIS A 1 82 ? -20.931 2.957 33.087 1.00 91.50 82 HIS A CA 1
ATOM 659 C C . HIS A 1 82 ? -21.174 3.437 31.642 1.00 91.50 82 HIS A C 1
ATOM 661 O O . HIS A 1 82 ? -20.278 3.411 30.791 1.00 91.50 82 HIS A O 1
ATOM 667 N N . ARG A 1 83 ? -22.389 3.927 31.367 1.00 90.00 83 ARG A N 1
ATOM 668 C CA . ARG A 1 83 ? -22.846 4.320 30.017 1.00 90.00 83 ARG A CA 1
ATOM 669 C C . ARG A 1 83 ? -22.053 5.467 29.377 1.00 90.00 83 ARG A C 1
ATOM 671 O O . ARG A 1 83 ? -21.700 5.369 28.204 1.00 90.00 83 ARG A O 1
ATOM 678 N N . GLU A 1 84 ? -21.708 6.512 30.130 1.00 90.06 84 GLU A N 1
ATOM 679 C CA . GLU A 1 84 ? -20.977 7.671 29.584 1.00 90.06 84 GLU A CA 1
ATOM 680 C C . GLU A 1 84 ? -19.567 7.302 29.095 1.00 90.06 84 GLU A C 1
ATOM 682 O O . GLU A 1 84 ? -19.141 7.703 28.008 1.00 90.06 84 GLU A O 1
ATOM 687 N N . LYS A 1 85 ? -18.857 6.451 29.850 1.00 89.00 85 LYS A N 1
ATOM 688 C CA . LYS A 1 85 ? -17.530 5.950 29.456 1.00 89.00 85 LYS A CA 1
ATOM 689 C C . LYS A 1 85 ? -17.621 5.042 28.228 1.00 89.00 85 LYS A C 1
ATOM 691 O O . LYS A 1 85 ? -16.815 5.181 27.310 1.00 89.00 85 LYS A O 1
ATOM 696 N N . ALA A 1 86 ? -18.631 4.170 28.175 1.00 90.88 86 ALA A N 1
ATOM 697 C CA . ALA A 1 86 ? -18.880 3.318 27.014 1.00 90.88 86 ALA A CA 1
ATOM 698 C C . ALA A 1 86 ? -19.174 4.144 25.746 1.00 90.88 86 ALA A C 1
ATOM 700 O O . ALA A 1 86 ? -18.622 3.862 24.684 1.00 90.88 86 ALA A O 1
ATOM 701 N N . LYS A 1 87 ? -19.966 5.218 25.852 1.00 92.75 87 LYS A N 1
ATOM 702 C CA . LYS A 1 87 ? -20.267 6.124 24.730 1.00 92.75 87 LYS A CA 1
ATOM 703 C C . LYS A 1 87 ? -19.014 6.808 24.176 1.00 92.75 87 LYS A C 1
ATOM 705 O O . LYS A 1 87 ? -18.870 6.922 22.960 1.00 92.75 87 LYS A O 1
ATOM 710 N N . SER A 1 88 ? -18.104 7.241 25.050 1.00 92.38 88 SER A N 1
ATOM 711 C CA . SER A 1 88 ? -16.825 7.836 24.638 1.00 92.38 88 SER A CA 1
ATOM 712 C C . SER A 1 88 ? -15.948 6.838 23.868 1.00 92.38 88 SER A C 1
ATOM 714 O O . SER A 1 88 ? -15.452 7.159 22.785 1.00 92.38 88 SER A O 1
ATOM 716 N N . LEU A 1 89 ? -15.837 5.596 24.356 1.00 91.44 89 LEU A N 1
ATOM 717 C CA . LEU A 1 89 ? -15.091 4.537 23.665 1.00 91.44 89 LEU A CA 1
ATOM 718 C C . LEU A 1 89 ? -15.694 4.185 22.302 1.00 91.44 89 LEU A C 1
ATOM 720 O O . LEU A 1 89 ? -14.962 4.038 21.329 1.00 91.44 89 LEU A O 1
ATOM 724 N N . LEU A 1 90 ? -17.023 4.125 22.190 1.00 91.00 90 LEU A N 1
ATOM 725 C CA . LEU A 1 90 ? -17.690 3.872 20.909 1.00 91.00 90 LEU A CA 1
ATOM 726 C C . LEU A 1 90 ? -17.419 4.976 19.875 1.00 91.00 90 LEU A C 1
ATOM 728 O O . LEU A 1 90 ? -17.221 4.676 18.698 1.00 91.00 90 LEU A O 1
ATOM 732 N N . ARG A 1 91 ? -17.363 6.244 20.302 1.00 93.25 91 ARG A N 1
ATOM 733 C CA . ARG A 1 91 ? -16.983 7.363 19.420 1.00 93.25 91 ARG A CA 1
ATOM 734 C C . ARG A 1 91 ? -15.538 7.240 18.954 1.00 93.25 91 ARG A C 1
ATOM 736 O O . ARG A 1 91 ? -15.268 7.395 17.768 1.00 93.25 91 ARG A O 1
ATOM 743 N N . ARG A 1 92 ? -14.623 6.920 19.871 1.00 90.00 92 ARG A N 1
ATOM 744 C CA . ARG A 1 92 ? -13.212 6.690 19.545 1.00 90.00 92 ARG A CA 1
ATOM 745 C C . ARG A 1 92 ? -13.044 5.538 18.549 1.00 90.00 92 ARG A C 1
ATOM 747 O O . ARG A 1 92 ? -12.352 5.715 17.548 1.00 90.00 92 ARG A O 1
ATOM 754 N N . LYS A 1 93 ? -13.759 4.427 18.751 1.00 91.44 93 LYS A N 1
ATOM 755 C CA . LYS A 1 93 ? -13.809 3.302 17.808 1.00 91.44 93 LYS A CA 1
ATOM 756 C C . LYS A 1 93 ? -14.261 3.742 16.413 1.00 91.44 93 LYS A C 1
ATOM 758 O O . LYS A 1 93 ? -13.635 3.350 15.433 1.00 91.44 93 LYS A O 1
ATOM 763 N N . LEU A 1 94 ? -15.317 4.553 16.305 1.00 92.94 94 LEU A N 1
ATOM 764 C CA . LEU A 1 94 ? -15.797 5.053 15.011 1.00 92.94 94 LEU A CA 1
ATOM 765 C C . LEU A 1 94 ? -14.723 5.885 14.292 1.00 92.94 94 LEU A C 1
ATOM 767 O O . LEU A 1 94 ? -14.479 5.683 13.104 1.00 92.94 94 LEU A O 1
ATOM 771 N N . THR A 1 95 ? -14.044 6.779 15.012 1.00 91.81 95 THR A N 1
ATOM 772 C CA . THR A 1 95 ? -12.942 7.575 14.452 1.00 91.81 95 THR A CA 1
ATOM 773 C C . THR A 1 95 ? -11.791 6.688 13.973 1.00 91.81 95 THR A C 1
ATOM 775 O O . THR A 1 95 ? -11.282 6.903 12.875 1.00 91.81 95 THR A O 1
ATOM 778 N N . LEU A 1 96 ? -11.417 5.657 14.741 1.00 88.44 96 LEU A N 1
ATOM 779 C CA . LEU A 1 96 ? -10.388 4.689 14.342 1.00 88.44 96 LEU A CA 1
ATOM 780 C C . LEU A 1 96 ? -10.794 3.888 13.099 1.00 88.44 96 LEU A C 1
ATOM 782 O O . LEU A 1 96 ? -9.971 3.682 12.214 1.00 88.44 96 LEU A O 1
ATOM 786 N N . GLN A 1 97 ? -12.061 3.486 12.987 1.00 90.19 97 GLN A N 1
ATOM 787 C CA . GLN A 1 97 ? -12.572 2.805 11.793 1.00 90.19 97 GLN A CA 1
ATOM 788 C C . GLN A 1 97 ? -12.549 3.705 10.552 1.00 90.19 97 GLN A C 1
ATOM 790 O O . GLN A 1 97 ? -12.217 3.239 9.465 1.00 90.19 97 GLN A O 1
ATOM 795 N N . ASN A 1 98 ? -12.867 4.993 10.696 1.00 91.00 98 ASN A N 1
ATOM 796 C CA . ASN A 1 98 ? -12.757 5.948 9.593 1.00 91.00 98 ASN A CA 1
ATOM 797 C C . ASN A 1 98 ? -11.295 6.179 9.191 1.00 91.00 98 ASN A C 1
ATOM 799 O O . ASN A 1 98 ? -10.993 6.258 8.003 1.00 91.00 98 ASN A O 1
ATOM 803 N N . TYR A 1 99 ? -10.387 6.234 10.167 1.00 88.44 99 TYR A N 1
ATOM 804 C CA . TYR A 1 99 ? -8.954 6.328 9.906 1.00 88.44 99 TYR A CA 1
ATOM 805 C C . TYR A 1 99 ? -8.414 5.085 9.179 1.00 88.44 99 TYR A C 1
ATOM 807 O O . TYR A 1 99 ? -7.658 5.237 8.225 1.00 88.44 99 TYR A O 1
ATOM 815 N N . LEU A 1 100 ? -8.848 3.876 9.565 1.00 91.19 100 LEU A N 1
ATOM 816 C CA . LEU A 1 100 ? -8.509 2.632 8.857 1.00 91.19 100 LEU A CA 1
ATOM 817 C C . LEU A 1 100 ? -8.930 2.692 7.385 1.00 91.19 100 LEU A C 1
ATOM 819 O O . LEU A 1 100 ? -8.098 2.477 6.513 1.00 91.19 100 LEU A O 1
ATOM 823 N N . LYS A 1 101 ? -10.176 3.097 7.103 1.00 91.31 101 LYS A N 1
ATOM 824 C CA . LYS A 1 101 ? -10.664 3.246 5.721 1.00 91.31 101 LYS A CA 1
ATOM 825 C C . LYS A 1 101 ? -9.823 4.225 4.900 1.00 91.31 101 LYS A C 1
ATOM 827 O O . LYS A 1 101 ? -9.525 3.963 3.740 1.00 91.31 101 LYS A O 1
ATOM 832 N N . ALA A 1 102 ? -9.440 5.356 5.494 1.00 89.56 102 ALA A N 1
ATOM 833 C CA . ALA A 1 102 ? -8.580 6.327 4.824 1.00 89.56 102 ALA A CA 1
ATOM 834 C C . ALA A 1 102 ? -7.172 5.759 4.566 1.00 89.56 102 ALA A C 1
ATOM 836 O O . ALA A 1 102 ? -6.594 6.002 3.507 1.00 89.56 102 ALA A O 1
ATOM 837 N N . ALA A 1 103 ? -6.628 4.986 5.508 1.00 89.75 103 ALA A N 1
ATOM 838 C CA . ALA A 1 103 ? -5.333 4.331 5.363 1.00 89.75 103 ALA A CA 1
ATOM 839 C C . ALA A 1 103 ? -5.350 3.222 4.292 1.00 89.75 103 ALA A C 1
ATOM 841 O O . ALA A 1 103 ? -4.388 3.120 3.532 1.00 89.75 103 ALA A O 1
ATOM 842 N N . ASP A 1 104 ? -6.440 2.461 4.163 1.00 90.00 104 ASP A N 1
ATOM 843 C CA . ASP A 1 104 ? -6.619 1.471 3.090 1.00 90.00 104 ASP A CA 1
ATOM 844 C C . ASP A 1 104 ? -6.612 2.139 1.707 1.00 90.00 104 ASP A C 1
ATOM 846 O O . ASP A 1 104 ? -5.912 1.697 0.797 1.00 90.00 104 ASP A O 1
ATOM 850 N N . GLN A 1 105 ? -7.300 3.277 1.567 1.00 92.69 105 GLN A N 1
ATOM 851 C CA . GLN A 1 105 ? -7.278 4.057 0.326 1.00 92.69 105 GLN A CA 1
ATOM 852 C C . GLN A 1 105 ? -5.872 4.598 0.010 1.00 92.69 105 GLN A C 1
ATOM 854 O O . GLN A 1 105 ? -5.436 4.620 -1.142 1.00 92.69 105 GLN A O 1
ATOM 859 N N . GLN A 1 106 ? -5.130 5.046 1.026 1.00 87.56 106 GLN A N 1
ATOM 860 C CA . GLN A 1 106 ? -3.741 5.477 0.846 1.00 87.56 106 GLN A CA 1
ATOM 861 C C . GLN A 1 106 ? -2.827 4.321 0.428 1.00 87.56 106 GLN A C 1
ATOM 863 O O . GLN A 1 106 ? -1.909 4.532 -0.367 1.00 87.56 106 GLN A O 1
ATOM 868 N N . LEU A 1 107 ? -3.078 3.114 0.935 1.00 92.00 107 LEU A N 1
ATOM 869 C CA . LEU A 1 107 ? -2.334 1.917 0.564 1.00 92.00 107 LEU A CA 1
ATOM 870 C C . LEU A 1 107 ? -2.531 1.580 -0.919 1.00 92.00 107 LEU A C 1
ATOM 872 O O . LEU A 1 107 ? -1.542 1.398 -1.629 1.00 92.00 107 LEU A O 1
ATOM 876 N N . GLU A 1 108 ? -3.777 1.591 -1.395 1.00 92.75 108 GLU A N 1
ATOM 877 C CA . GLU A 1 108 ? -4.112 1.387 -2.810 1.00 92.75 108 GLU A CA 1
ATOM 878 C C . GLU A 1 108 ? -3.428 2.436 -3.702 1.00 92.75 108 GLU A C 1
ATOM 880 O O . GLU A 1 108 ? -2.794 2.114 -4.711 1.00 92.75 108 GLU A O 1
ATOM 885 N N . ASN A 1 109 ? -3.467 3.705 -3.289 1.00 91.50 109 ASN A N 1
ATOM 886 C CA . ASN A 1 109 ? -2.789 4.782 -4.006 1.00 91.50 109 ASN A CA 1
ATOM 887 C C . ASN A 1 109 ? -1.271 4.554 -4.106 1.00 91.50 109 ASN A C 1
ATOM 889 O O . ASN A 1 109 ? -0.687 4.796 -5.164 1.00 91.50 109 ASN A O 1
ATOM 893 N N . LEU A 1 110 ? -0.617 4.081 -3.040 1.00 91.38 110 LEU A N 1
ATOM 894 C CA . LEU A 1 110 ? 0.819 3.779 -3.064 1.00 91.38 110 LEU A CA 1
ATOM 895 C C . LEU A 1 110 ? 1.142 2.621 -4.009 1.00 91.38 110 LEU A C 1
ATOM 897 O O . LEU A 1 110 ? 2.123 2.701 -4.749 1.00 91.38 110 LEU A O 1
ATOM 901 N N . GLU A 1 111 ? 0.326 1.570 -4.017 1.00 89.38 111 GLU A N 1
ATOM 902 C CA . GLU A 1 111 ? 0.494 0.434 -4.929 1.00 89.38 111 GLU A CA 1
ATOM 903 C C . GLU A 1 111 ? 0.349 0.873 -6.395 1.00 89.38 111 GLU A C 1
ATOM 905 O O . GLU A 1 111 ? 1.200 0.539 -7.226 1.00 89.38 111 GLU A O 1
ATOM 910 N N . ASN A 1 112 ? -0.617 1.749 -6.686 1.00 92.69 112 ASN A N 1
ATOM 911 C CA . ASN A 1 112 ? -0.769 2.375 -8.000 1.00 92.69 112 ASN A CA 1
ATOM 912 C C . ASN A 1 112 ? 0.451 3.226 -8.392 1.00 92.69 112 ASN A C 1
ATOM 914 O O . ASN A 1 112 ? 0.901 3.185 -9.540 1.00 92.69 112 ASN A O 1
ATOM 918 N N . VAL A 1 113 ? 1.028 3.991 -7.459 1.00 89.62 113 VAL A N 1
ATOM 919 C CA . VAL A 1 113 ? 2.241 4.786 -7.727 1.00 89.62 113 VAL A CA 1
ATOM 920 C C . VAL A 1 113 ? 3.444 3.886 -8.028 1.00 89.62 113 VAL A C 1
ATOM 922 O O . VAL A 1 113 ? 4.191 4.191 -8.961 1.00 89.62 113 VAL A O 1
ATOM 925 N N . ILE A 1 114 ? 3.623 2.773 -7.302 1.00 89.62 114 ILE A N 1
ATOM 926 C CA . ILE A 1 114 ? 4.686 1.790 -7.588 1.00 89.62 114 ILE A CA 1
ATOM 927 C C . ILE A 1 114 ? 4.524 1.251 -9.011 1.00 89.62 114 ILE A C 1
ATOM 929 O O . ILE A 1 114 ? 5.471 1.314 -9.798 1.00 89.62 114 ILE A O 1
ATOM 933 N N . PHE A 1 115 ? 3.319 0.795 -9.362 1.00 89.50 115 PHE A N 1
ATOM 934 C CA . PHE A 1 115 ? 3.030 0.238 -10.682 1.00 89.50 115 PHE A CA 1
ATOM 935 C C . PHE A 1 115 ? 3.313 1.236 -11.817 1.00 89.50 115 PHE A C 1
ATOM 937 O O . PHE A 1 115 ? 3.959 0.902 -12.816 1.00 89.50 115 PHE A O 1
ATOM 944 N N . ARG A 1 116 ? 2.890 2.497 -11.654 1.00 88.50 116 ARG A N 1
ATOM 945 C CA . ARG A 1 116 ? 3.145 3.562 -12.638 1.00 88.50 116 ARG A CA 1
ATOM 946 C C . ARG A 1 116 ? 4.634 3.860 -12.800 1.00 88.50 116 ARG A C 1
ATOM 948 O O . ARG A 1 116 ? 5.097 4.069 -13.921 1.00 88.50 116 ARG A O 1
ATOM 955 N N . LEU A 1 117 ? 5.390 3.876 -11.702 1.00 89.38 117 LEU A N 1
ATOM 956 C CA . LEU A 1 117 ? 6.828 4.143 -11.735 1.00 89.38 117 LEU A CA 1
ATOM 957 C C . LEU A 1 117 ? 7.606 3.011 -12.423 1.00 89.38 117 LEU A C 1
ATOM 959 O O . LEU A 1 117 ? 8.548 3.280 -13.172 1.00 89.38 117 LEU A O 1
ATOM 963 N N . GLU A 1 118 ? 7.212 1.760 -12.190 1.00 87.19 118 GLU A N 1
ATOM 964 C CA . GLU A 1 118 ? 7.800 0.585 -12.845 1.00 87.19 118 GLU A CA 1
ATOM 965 C C . GLU A 1 118 ? 7.469 0.555 -14.346 1.00 87.19 118 GLU A C 1
ATOM 967 O O . GLU A 1 118 ? 8.364 0.336 -15.166 1.00 87.19 118 GLU A O 1
ATOM 972 N N . SER A 1 119 ? 6.232 0.887 -14.720 1.00 87.31 119 SER A N 1
ATOM 973 C CA . SER A 1 119 ? 5.807 0.969 -16.126 1.00 87.31 119 SER A CA 1
ATOM 974 C C . SER A 1 119 ? 6.553 2.072 -16.886 1.00 87.31 119 SER A C 1
ATOM 976 O O . SER A 1 119 ? 7.168 1.808 -17.918 1.00 87.31 119 SER A O 1
ATOM 978 N N . SER A 1 120 ? 6.643 3.279 -16.314 1.00 88.50 120 SER A N 1
ATOM 979 C CA . SER A 1 120 ? 7.411 4.390 -16.901 1.00 88.50 120 SER A CA 1
ATOM 980 C C . SER A 1 120 ? 8.913 4.084 -17.024 1.00 88.50 120 SER A C 1
ATOM 982 O O . SER A 1 120 ? 9.609 4.613 -17.898 1.00 88.50 120 SER A O 1
ATOM 984 N N . HIS A 1 121 ? 9.457 3.221 -16.157 1.00 85.19 121 HIS A N 1
ATOM 985 C CA . HIS A 1 121 ? 10.827 2.721 -16.315 1.00 85.19 121 HIS A CA 1
ATOM 986 C C . HIS A 1 121 ? 10.991 1.889 -17.576 1.00 85.19 121 HIS A C 1
ATOM 988 O O . HIS A 1 121 ? 11.960 2.042 -18.318 1.00 85.19 121 HIS A O 1
ATOM 994 N N . MET A 1 122 ? 10.048 0.976 -17.782 1.00 82.88 122 MET A N 1
ATOM 995 C CA . MET A 1 122 ? 10.063 0.040 -18.890 1.00 82.88 122 MET A CA 1
ATOM 996 C C . MET A 1 122 ? 9.907 0.782 -20.215 1.00 82.88 122 MET A C 1
ATOM 998 O O . MET A 1 122 ? 10.698 0.563 -21.129 1.00 82.88 122 MET A O 1
ATOM 1002 N N . GLU A 1 123 ? 8.978 1.735 -20.278 1.00 86.62 123 GLU A N 1
ATOM 1003 C CA . GLU A 1 123 ? 8.778 2.614 -21.434 1.00 86.62 123 GLU A CA 1
ATOM 1004 C C . GLU A 1 123 ? 10.056 3.377 -21.804 1.00 86.62 123 GLU A C 1
ATOM 1006 O O . GLU A 1 123 ? 10.465 3.376 -22.966 1.00 86.62 123 GLU A O 1
ATOM 1011 N N . ARG A 1 124 ? 10.750 3.966 -20.817 1.00 88.44 124 ARG A N 1
ATOM 1012 C CA . ARG A 1 124 ? 12.029 4.653 -21.064 1.00 88.44 124 ARG A CA 1
ATOM 1013 C C . ARG A 1 124 ? 13.088 3.717 -21.642 1.00 88.44 124 ARG A C 1
ATOM 1015 O O . ARG A 1 124 ? 13.766 4.100 -22.592 1.00 88.44 124 ARG A O 1
ATOM 1022 N N . LYS A 1 125 ? 13.197 2.490 -21.124 1.00 87.69 125 LYS A N 1
ATOM 1023 C CA . LYS A 1 125 ? 14.130 1.481 -21.655 1.00 87.69 125 LYS A CA 1
ATOM 1024 C C . LYS A 1 125 ? 13.803 1.082 -23.094 1.00 87.69 125 LYS A C 1
ATOM 1026 O O . LYS A 1 125 ? 14.719 0.895 -23.889 1.00 87.69 125 LYS A O 1
ATOM 1031 N N . VAL A 1 126 ? 12.521 0.963 -23.441 1.00 91.12 126 VAL A N 1
ATOM 1032 C CA . VAL A 1 126 ? 12.094 0.659 -24.817 1.00 91.12 126 VAL A CA 1
ATOM 1033 C C . VAL A 1 126 ? 12.488 1.792 -25.764 1.00 91.12 126 VAL A C 1
ATOM 1035 O O . VAL A 1 126 ? 13.078 1.533 -26.810 1.00 91.12 126 VAL A O 1
ATOM 1038 N N . ILE A 1 127 ? 12.234 3.047 -25.383 1.00 91.00 127 ILE A N 1
ATOM 1039 C CA . ILE A 1 127 ? 12.620 4.217 -26.187 1.00 91.00 127 ILE A CA 1
ATOM 1040 C C . ILE A 1 127 ? 14.143 4.277 -26.372 1.00 91.00 127 ILE A C 1
ATOM 1042 O O . ILE A 1 127 ? 14.624 4.532 -27.475 1.00 91.00 127 ILE A O 1
ATOM 1046 N N . GLU A 1 128 ? 14.914 4.009 -25.318 1.00 90.81 128 GLU A N 1
ATOM 1047 C CA . GLU A 1 128 ? 16.376 3.958 -25.391 1.00 90.81 128 GLU A CA 1
ATOM 1048 C C . GLU A 1 128 ? 16.862 2.865 -26.359 1.00 90.81 128 GLU A C 1
ATOM 1050 O O . GLU A 1 128 ? 17.697 3.139 -27.223 1.00 90.81 128 GLU A O 1
ATOM 1055 N N . ALA A 1 129 ? 16.281 1.663 -26.298 1.00 90.25 129 ALA A N 1
ATOM 1056 C CA . ALA A 1 129 ? 16.598 0.572 -27.219 1.00 90.25 129 ALA A CA 1
ATOM 1057 C C . ALA A 1 129 ? 16.261 0.916 -28.684 1.00 90.25 129 ALA A C 1
ATOM 1059 O O . ALA A 1 129 ? 17.065 0.652 -29.581 1.00 90.25 129 ALA A O 1
ATOM 1060 N N . LEU A 1 130 ? 15.112 1.557 -28.931 1.00 92.62 130 LEU A N 1
ATOM 1061 C CA . LEU A 1 130 ? 14.725 2.033 -30.265 1.00 92.62 130 LEU A CA 1
ATOM 1062 C C . LEU A 1 130 ? 15.688 3.103 -30.792 1.00 92.62 130 LEU A C 1
ATOM 1064 O O . LEU A 1 130 ? 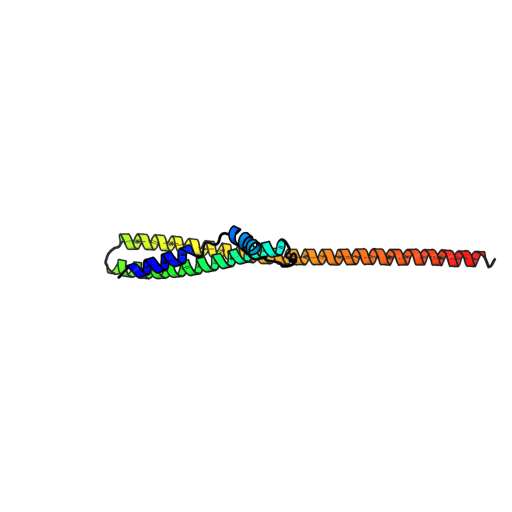16.057 3.075 -31.965 1.00 92.62 130 LEU A O 1
ATOM 1068 N N . ASN A 1 131 ? 16.143 4.019 -29.936 1.00 92.19 131 ASN A N 1
ATOM 1069 C CA . ASN A 1 131 ? 17.126 5.032 -30.317 1.00 92.19 131 ASN A CA 1
ATOM 1070 C C . ASN A 1 131 ? 18.467 4.404 -30.710 1.00 92.19 131 ASN A C 1
ATOM 1072 O O . ASN A 1 131 ? 19.040 4.786 -31.732 1.00 92.19 131 ASN A O 1
ATOM 1076 N N . VAL A 1 132 ? 18.942 3.409 -29.955 1.00 92.56 132 VAL A N 1
ATOM 1077 C CA . VAL A 1 132 ? 20.154 2.652 -30.307 1.00 92.56 132 VAL A CA 1
ATOM 1078 C C . VAL A 1 132 ? 19.981 1.936 -31.651 1.00 92.56 132 VAL A C 1
ATOM 1080 O O . VAL A 1 132 ? 20.862 2.028 -32.508 1.00 92.56 132 VAL A O 1
ATOM 1083 N N . GLY A 1 133 ? 18.829 1.296 -31.880 1.00 90.19 133 GLY A N 1
ATOM 1084 C CA . GLY A 1 133 ? 18.494 0.673 -33.165 1.00 90.19 133 GLY A CA 1
ATOM 1085 C C . GLY A 1 133 ? 18.493 1.670 -34.330 1.00 90.19 133 GLY A C 1
ATOM 1086 O O . GLY A 1 133 ? 19.104 1.411 -35.365 1.00 90.19 133 GLY A O 1
ATOM 1087 N N . ASN A 1 134 ? 17.895 2.850 -34.144 1.00 92.06 134 ASN A N 1
ATOM 1088 C CA . ASN A 1 134 ? 17.878 3.919 -35.148 1.00 92.06 134 ASN A CA 1
ATOM 1089 C C . ASN A 1 134 ? 19.282 4.440 -35.478 1.00 92.06 134 ASN A C 1
ATOM 1091 O O . ASN A 1 134 ? 19.584 4.701 -36.643 1.00 92.06 134 ASN A O 1
ATOM 1095 N N . VAL A 1 135 ? 20.156 4.586 -34.479 1.00 92.06 135 VAL A N 1
ATOM 1096 C CA . VAL A 1 135 ? 21.558 4.974 -34.706 1.00 92.06 135 VAL A CA 1
ATOM 1097 C C . VAL A 1 135 ? 22.296 3.892 -35.497 1.00 92.06 135 VAL A C 1
ATOM 1099 O O . VAL A 1 135 ? 22.990 4.211 -36.463 1.00 92.06 135 VAL A O 1
ATOM 1102 N N . ALA A 1 136 ? 22.110 2.616 -35.149 1.00 89.44 136 ALA A N 1
ATOM 1103 C CA . ALA A 1 136 ? 22.708 1.501 -35.881 1.00 89.44 136 ALA A CA 1
ATOM 1104 C C . ALA A 1 136 ? 22.236 1.449 -37.346 1.00 89.44 136 ALA A C 1
ATOM 1106 O O . ALA A 1 136 ? 23.059 1.279 -38.246 1.00 89.44 136 ALA A O 1
ATOM 1107 N N . LEU A 1 137 ? 20.942 1.673 -37.594 1.00 90.62 137 LEU A N 1
ATOM 1108 C CA . LEU A 1 137 ? 20.372 1.745 -38.942 1.00 90.62 137 LEU A CA 1
ATOM 1109 C C . LEU A 1 137 ? 20.942 2.913 -39.753 1.00 90.62 137 LEU A C 1
ATOM 1111 O O . LEU A 1 137 ? 21.326 2.714 -40.903 1.00 90.62 137 LEU A O 1
ATOM 1115 N N . LYS A 1 138 ? 21.064 4.109 -39.162 1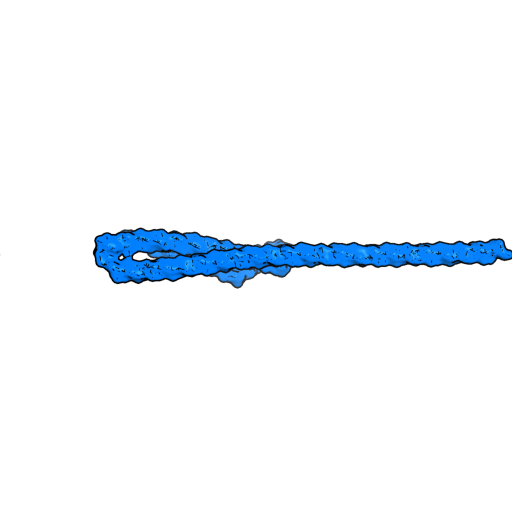.00 89.19 138 LYS A N 1
ATOM 1116 C CA . LYS A 1 138 ? 21.698 5.261 -39.829 1.00 89.19 138 LYS A CA 1
ATOM 1117 C C . LYS A 1 138 ? 23.146 4.965 -40.216 1.00 89.19 138 LYS A C 1
ATOM 1119 O O . LYS A 1 138 ? 23.557 5.260 -41.334 1.00 89.19 138 LYS A O 1
ATOM 1124 N N . ASN A 1 139 ? 23.903 4.335 -39.320 1.00 86.56 139 ASN A N 1
ATOM 1125 C CA . ASN A 1 139 ? 25.284 3.947 -39.598 1.00 86.56 139 ASN A CA 1
ATOM 1126 C C . ASN A 1 139 ? 25.365 2.905 -40.724 1.00 86.56 139 ASN A C 1
ATOM 1128 O O . ASN A 1 139 ? 26.201 3.036 -41.617 1.00 86.56 139 ASN A O 1
ATOM 1132 N N . ALA A 1 140 ? 24.482 1.902 -40.720 1.00 81.06 140 ALA A N 1
ATOM 1133 C CA . ALA A 1 140 ? 24.407 0.901 -41.781 1.00 81.06 140 ALA A CA 1
ATOM 1134 C C . ALA A 1 140 ? 24.040 1.527 -43.137 1.00 81.06 140 ALA A C 1
ATOM 1136 O O . ALA A 1 140 ? 24.685 1.219 -44.139 1.00 81.06 140 ALA A O 1
ATOM 1137 N N . ASN A 1 141 ? 23.067 2.445 -43.160 1.00 81.62 141 ASN A N 1
ATOM 1138 C CA . ASN A 1 141 ? 22.667 3.153 -44.375 1.00 81.62 141 ASN A CA 1
ATOM 1139 C C . ASN A 1 141 ? 23.826 3.979 -44.953 1.00 81.62 141 ASN A C 1
ATOM 1141 O O . ASN A 1 141 ? 24.142 3.857 -46.132 1.00 81.62 141 ASN A O 1
ATOM 1145 N N . ASN A 1 142 ? 24.539 4.729 -44.107 1.00 83.62 142 ASN A N 1
ATOM 1146 C CA . ASN A 1 142 ? 25.698 5.516 -44.537 1.00 83.62 142 ASN A CA 1
ATOM 1147 C C . ASN A 1 142 ? 26.813 4.640 -45.142 1.00 83.62 142 ASN A C 1
ATOM 1149 O O . ASN A 1 142 ? 27.442 5.024 -46.127 1.00 83.62 142 ASN A O 1
ATOM 1153 N N . ILE A 1 143 ? 27.060 3.449 -44.581 1.00 76.94 143 ILE A N 1
ATOM 1154 C CA . ILE A 1 143 ? 28.044 2.499 -45.129 1.00 76.94 143 ILE A CA 1
ATOM 1155 C C . ILE A 1 143 ? 27.604 1.981 -46.506 1.00 76.94 143 ILE A C 1
ATOM 1157 O O . ILE A 1 143 ? 28.447 1.795 -47.388 1.00 76.94 143 ILE A O 1
ATOM 1161 N N . MET A 1 144 ? 26.307 1.729 -46.691 1.00 72.12 144 MET A N 1
ATOM 1162 C CA . MET A 1 144 ? 25.751 1.246 -47.956 1.00 72.12 144 MET A CA 1
ATOM 1163 C C . MET A 1 144 ? 25.811 2.319 -49.051 1.00 72.12 144 MET A C 1
ATOM 1165 O O . MET A 1 144 ? 26.313 2.018 -50.135 1.00 72.12 1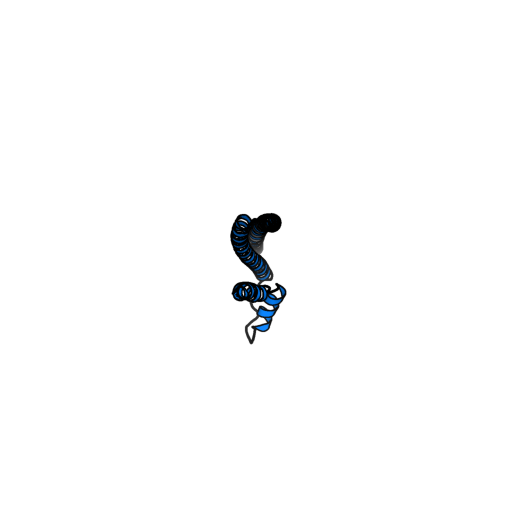44 MET A O 1
ATOM 1169 N N . ASP A 1 145 ? 25.424 3.564 -48.757 1.00 73.25 145 ASP A N 1
ATOM 1170 C CA . ASP A 1 145 ? 2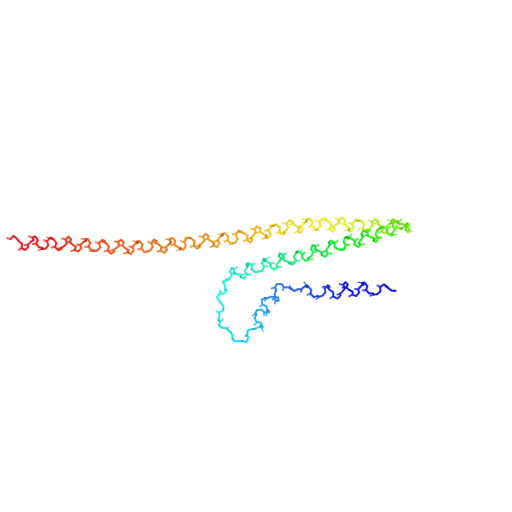5.487 4.679 -49.716 1.00 73.25 145 ASP A CA 1
ATOM 1171 C C . ASP A 1 145 ? 26.923 4.964 -50.176 1.00 73.25 145 ASP A C 1
ATOM 1173 O O . ASP A 1 145 ? 27.189 5.058 -51.374 1.00 73.25 145 ASP A O 1
ATOM 1177 N N . VAL A 1 146 ? 27.894 5.013 -49.257 1.00 69.56 146 VAL A N 1
ATOM 1178 C CA . VAL A 1 146 ? 29.308 5.229 -49.623 1.00 69.56 146 VAL A CA 1
ATOM 1179 C C . VAL A 1 146 ? 29.839 4.100 -50.511 1.00 69.56 146 VAL A C 1
ATOM 1181 O O . VAL A 1 146 ? 30.556 4.355 -51.480 1.00 69.56 146 VAL A O 1
ATOM 1184 N N . LYS A 1 147 ? 29.492 2.841 -50.216 1.00 67.44 147 LYS A N 1
ATOM 1185 C CA . LYS A 1 147 ? 29.886 1.700 -51.060 1.00 67.44 147 LYS A CA 1
ATOM 1186 C C . LYS A 1 147 ? 29.226 1.753 -52.436 1.00 67.44 147 LYS A C 1
ATOM 1188 O O . LYS A 1 147 ? 29.883 1.419 -53.422 1.00 67.44 147 LYS A O 1
ATOM 1193 N N . TYR A 1 148 ? 27.965 2.167 -52.505 1.00 63.75 148 TYR A N 1
ATOM 1194 C CA . TYR A 1 148 ? 27.228 2.312 -53.756 1.00 63.75 148 TYR A CA 1
ATOM 1195 C C . TYR A 1 148 ? 27.828 3.416 -54.637 1.00 63.75 148 TYR A C 1
ATOM 1197 O O . TYR A 1 148 ? 28.169 3.163 -55.792 1.00 63.75 148 TYR A O 1
ATOM 1205 N N . VAL A 1 149 ? 28.102 4.592 -54.066 1.00 64.94 149 VAL A N 1
ATOM 1206 C CA . VAL A 1 149 ? 28.787 5.698 -54.760 1.00 64.94 149 VAL A CA 1
ATOM 1207 C C . VAL A 1 149 ? 30.185 5.282 -55.232 1.00 64.94 149 VAL A C 1
ATOM 1209 O O . VAL A 1 149 ? 30.572 5.566 -56.365 1.00 64.94 149 VAL A O 1
ATOM 1212 N N . LYS A 1 150 ? 30.940 4.551 -54.404 1.00 61.50 150 LYS A N 1
ATOM 1213 C CA . LYS A 1 150 ? 32.273 4.056 -54.775 1.00 61.50 150 LYS A CA 1
ATOM 1214 C C . LYS A 1 150 ? 32.228 3.042 -55.923 1.00 61.50 150 LYS A C 1
ATOM 1216 O O . LYS A 1 150 ? 33.141 3.030 -56.743 1.00 61.50 150 LYS A O 1
ATOM 1221 N N . ARG A 1 151 ? 31.176 2.220 -56.005 1.00 71.56 151 ARG A N 1
ATOM 1222 C CA . ARG A 1 151 ? 30.966 1.291 -57.123 1.00 71.56 151 ARG A CA 1
ATOM 1223 C C . ARG A 1 151 ? 30.679 2.037 -58.428 1.00 71.56 151 ARG A C 1
ATOM 1225 O O . ARG A 1 151 ? 31.353 1.761 -59.411 1.00 71.56 151 ARG A O 1
ATOM 1232 N N . ILE A 1 152 ? 29.772 3.019 -58.418 1.00 68.06 152 ILE A N 1
ATOM 1233 C CA . ILE A 1 152 ? 29.462 3.831 -59.611 1.00 68.06 152 ILE A CA 1
ATOM 1234 C C . ILE A 1 152 ? 30.710 4.558 -60.128 1.00 68.06 152 ILE A C 1
ATOM 1236 O O . ILE A 1 152 ? 30.959 4.588 -61.332 1.00 68.06 152 ILE A O 1
ATOM 1240 N N . LEU A 1 153 ? 31.527 5.118 -59.229 1.00 66.88 153 LEU A N 1
ATOM 1241 C CA . LEU A 1 153 ? 32.795 5.756 -59.600 1.00 66.88 153 LEU A CA 1
ATOM 1242 C C . LEU A 1 153 ? 33.773 4.778 -60.262 1.00 66.88 153 LEU A C 1
ATOM 1244 O O . LEU A 1 153 ? 34.426 5.147 -61.235 1.00 66.88 153 LEU A O 1
ATOM 1248 N N . LEU A 1 154 ? 33.861 3.539 -59.770 1.00 65.81 154 LEU A N 1
ATOM 1249 C CA . LEU A 1 154 ? 34.695 2.504 -60.383 1.00 65.81 154 LEU A CA 1
ATOM 1250 C C . LEU A 1 154 ? 34.166 2.105 -61.764 1.00 65.81 154 LEU A C 1
ATOM 1252 O O . LEU A 1 154 ? 34.927 2.182 -62.725 1.00 65.81 154 LEU A O 1
ATOM 1256 N N . GLU A 1 155 ? 32.874 1.790 -61.882 1.00 62.91 155 GLU A N 1
ATOM 1257 C CA . GLU A 1 155 ? 32.221 1.415 -63.149 1.00 62.91 155 GLU A CA 1
ATOM 1258 C C . GLU A 1 155 ? 32.346 2.523 -64.210 1.00 62.91 155 GLU A C 1
ATOM 1260 O O . GLU A 1 155 ? 32.644 2.248 -65.373 1.00 62.91 155 GLU A O 1
ATOM 1265 N N . THR A 1 156 ? 32.224 3.791 -63.808 1.00 60.19 156 THR A N 1
ATOM 1266 C CA . THR A 1 156 ? 32.414 4.940 -64.710 1.00 60.19 156 THR A CA 1
ATOM 1267 C C . THR A 1 156 ? 33.886 5.117 -65.095 1.00 60.19 156 THR A C 1
ATOM 1269 O O . THR A 1 156 ? 34.198 5.348 -66.262 1.00 60.19 156 THR A O 1
ATOM 1272 N N . SER A 1 157 ? 34.819 4.971 -64.147 1.00 58.34 157 SER A N 1
ATOM 1273 C CA . SER A 1 157 ? 36.257 5.089 -64.432 1.00 58.34 157 SER A CA 1
ATOM 1274 C C . SER A 1 157 ? 36.790 3.963 -65.329 1.00 58.34 157 SER A C 1
ATOM 1276 O O . SER A 1 157 ? 37.699 4.186 -66.129 1.00 58.34 157 SER A O 1
ATOM 1278 N N . GLU A 1 158 ? 36.223 2.760 -65.218 1.00 58.25 158 GLU A N 1
ATOM 1279 C CA . GLU A 1 158 ? 36.559 1.613 -66.062 1.00 58.25 158 GLU A CA 1
ATOM 1280 C C . GLU A 1 158 ? 35.918 1.723 -67.450 1.00 58.25 158 GLU A C 1
ATOM 1282 O O . GLU A 1 158 ? 36.547 1.331 -68.433 1.00 58.25 158 GLU A O 1
ATOM 1287 N N . GLY A 1 159 ? 34.724 2.319 -67.551 1.00 57.78 159 GLY A N 1
ATOM 1288 C CA . GLY A 1 159 ? 34.096 2.675 -68.826 1.00 57.78 159 GLY A CA 1
ATOM 1289 C C . GLY A 1 159 ? 34.904 3.705 -69.624 1.00 57.78 159 GLY A C 1
ATOM 1290 O O . GLY A 1 159 ? 35.077 3.537 -70.827 1.00 57.78 159 GLY A O 1
ATOM 1291 N N . ILE A 1 160 ? 35.483 4.708 -68.953 1.00 55.78 160 ILE A N 1
ATOM 1292 C CA . ILE A 1 160 ? 36.335 5.737 -69.585 1.00 55.78 160 ILE A CA 1
ATOM 1293 C C . ILE A 1 160 ? 37.692 5.167 -70.040 1.00 55.78 160 ILE A C 1
ATOM 1295 O O . ILE A 1 160 ? 38.287 5.682 -70.977 1.00 55.78 160 ILE A O 1
ATOM 1299 N N . LYS A 1 161 ? 38.191 4.091 -69.416 1.00 54.19 161 LYS A N 1
ATOM 1300 C CA . LYS A 1 161 ? 39.448 3.427 -69.822 1.00 54.19 161 LYS A CA 1
ATOM 1301 C C . LYS A 1 161 ? 39.289 2.413 -70.962 1.00 54.19 161 LYS A C 1
ATOM 1303 O O . LYS A 1 161 ? 40.299 1.898 -71.435 1.00 54.19 161 LYS A O 1
ATOM 1308 N N . LYS A 1 162 ? 38.057 2.071 -71.355 1.00 56.00 162 LYS A N 1
ATOM 1309 C CA . LYS A 1 162 ? 37.757 1.080 -72.408 1.00 56.00 162 LYS A CA 1
ATOM 1310 C C . LYS A 1 162 ? 37.266 1.693 -73.731 1.00 56.00 162 LYS A C 1
ATOM 1312 O O . LYS A 1 162 ? 36.872 0.933 -74.614 1.00 56.00 162 LYS A O 1
ATOM 1317 N N . GLN A 1 163 ? 37.309 3.016 -73.880 1.00 43.47 163 GLN A N 1
ATOM 1318 C CA . GLN A 1 163 ? 37.171 3.735 -75.156 1.00 43.47 163 GLN A CA 1
ATOM 1319 C C . GLN A 1 163 ? 38.511 4.350 -75.546 1.00 43.47 163 GLN A C 1
ATOM 1321 O O . GLN A 1 163 ? 38.778 4.393 -76.765 1.00 43.47 163 GLN A O 1
#